Protein AF-A0A927PG85-F1 (afdb_monomer_lite)

Structure (mmCIF, N/CA/C/O backbone):
data_AF-A0A927PG85-F1
#
_entry.id   AF-A0A927PG85-F1
#
loop_
_atom_site.group_PDB
_atom_site.id
_atom_site.type_symbol
_atom_site.label_atom_id
_atom_site.label_alt_id
_atom_site.label_comp_id
_atom_s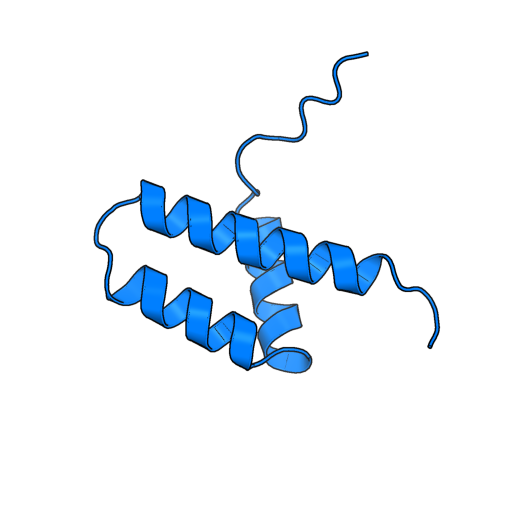ite.label_asym_id
_atom_site.label_entity_id
_atom_site.label_seq_id
_atom_site.pdbx_PDB_ins_code
_atom_site.Cartn_x
_atom_site.Cartn_y
_atom_site.Cartn_z
_atom_site.occupancy
_atom_site.B_iso_or_equiv
_atom_site.auth_seq_id
_atom_site.auth_comp_id
_atom_site.auth_asym_id
_atom_site.auth_atom_id
_atom_site.pdbx_PDB_model_num
ATOM 1 N N . MET A 1 1 ? -8.692 20.213 -20.268 1.00 38.06 1 MET A N 1
ATOM 2 C CA . MET A 1 1 ? -8.179 20.182 -18.886 1.00 38.06 1 MET A CA 1
ATOM 3 C C . MET A 1 1 ? -7.555 18.814 -18.704 1.00 38.06 1 MET A C 1
ATOM 5 O O . MET A 1 1 ? -8.277 17.834 -18.615 1.00 38.06 1 MET A O 1
ATOM 9 N N . HIS A 1 2 ? -6.236 18.722 -18.863 1.00 36.28 2 HIS A N 1
ATOM 10 C CA . HIS A 1 2 ? -5.524 17.471 -18.645 1.00 36.28 2 HIS A CA 1
ATOM 11 C C . HIS A 1 2 ? -5.335 17.324 -17.138 1.00 36.28 2 HIS A C 1
ATOM 13 O O . HIS A 1 2 ? -4.441 17.947 -16.574 1.00 36.28 2 HIS A O 1
ATOM 19 N N . ASP A 1 3 ? -6.176 16.518 -16.494 1.00 40.84 3 ASP A N 1
ATOM 20 C CA . ASP A 1 3 ? -5.861 15.927 -15.195 1.00 40.84 3 ASP A CA 1
ATOM 21 C C . ASP A 1 3 ? -4.691 14.955 -15.394 1.00 40.84 3 ASP A C 1
ATOM 23 O O . ASP A 1 3 ? -4.840 13.733 -15.425 1.00 40.84 3 ASP A O 1
ATOM 27 N N . THR A 1 4 ? -3.491 15.500 -15.596 1.00 46.53 4 THR A N 1
ATOM 28 C CA . THR A 1 4 ? -2.245 14.761 -15.414 1.00 46.53 4 THR A CA 1
ATOM 29 C C . THR A 1 4 ? -2.098 14.532 -13.921 1.00 46.53 4 THR A C 1
ATOM 31 O O . THR A 1 4 ? -1.349 15.232 -13.240 1.00 46.53 4 THR A O 1
ATOM 34 N N . LEU A 1 5 ? -2.863 13.568 -13.400 1.00 55.62 5 LEU A N 1
ATOM 35 C CA . LEU A 1 5 ? -2.588 12.970 -12.104 1.00 55.62 5 LEU A CA 1
ATOM 36 C C . LEU A 1 5 ? -1.095 12.620 -12.101 1.00 55.62 5 LEU A C 1
ATOM 38 O O . LEU A 1 5 ? -0.634 11.994 -13.062 1.00 55.62 5 LEU A O 1
ATOM 42 N N . PRO A 1 6 ? -0.325 13.051 -11.091 1.00 54.25 6 PRO A N 1
ATOM 43 C CA . PRO A 1 6 ? 1.109 12.820 -11.067 1.00 54.25 6 PRO A CA 1
ATOM 44 C C . PRO A 1 6 ? 1.388 11.329 -11.282 1.00 54.25 6 PRO A C 1
ATOM 46 O O . PRO A 1 6 ? 0.888 10.469 -10.557 1.00 54.25 6 PRO A O 1
ATOM 49 N N . THR A 1 7 ? 2.159 11.024 -12.330 1.00 65.38 7 THR A N 1
ATOM 50 C CA . THR A 1 7 ? 2.452 9.662 -12.811 1.00 65.38 7 THR A CA 1
ATOM 51 C C . THR A 1 7 ? 3.100 8.778 -11.739 1.00 65.38 7 THR A C 1
ATOM 53 O O . THR A 1 7 ? 3.068 7.552 -11.851 1.00 65.38 7 THR A O 1
ATOM 56 N N . ALA A 1 8 ? 3.645 9.384 -10.681 1.00 68.06 8 ALA A N 1
ATOM 57 C CA . ALA A 1 8 ? 4.178 8.714 -9.507 1.00 68.06 8 ALA A CA 1
ATOM 58 C C . ALA A 1 8 ? 3.572 9.316 -8.222 1.00 68.06 8 ALA A C 1
ATOM 60 O O . ALA A 1 8 ? 3.487 10.541 -8.115 1.00 68.06 8 ALA A O 1
ATOM 61 N N . PRO A 1 9 ? 3.173 8.481 -7.247 1.00 78.81 9 PRO A N 1
ATOM 62 C CA . PRO A 1 9 ? 2.707 8.949 -5.954 1.00 78.81 9 PRO A CA 1
ATOM 63 C C . PRO A 1 9 ? 3.848 9.643 -5.215 1.00 78.81 9 PRO A C 1
ATOM 65 O O . PRO A 1 9 ? 5.007 9.222 -5.270 1.00 78.81 9 PRO A O 1
ATOM 68 N N . SER A 1 10 ? 3.520 10.712 -4.502 1.00 85.25 10 SER A N 1
ATOM 69 C CA . SER A 1 10 ? 4.472 11.386 -3.630 1.00 85.25 10 SER A CA 1
ATOM 70 C C . SER A 1 10 ? 4.875 10.480 -2.464 1.00 85.25 10 SER A C 1
ATOM 72 O O . SER A 1 10 ? 4.124 9.608 -2.022 1.00 85.25 10 SER A O 1
ATOM 74 N N . ARG A 1 11 ? 6.057 10.732 -1.887 1.00 83.69 11 ARG A N 1
ATOM 75 C CA . ARG A 1 11 ? 6.513 10.020 -0.678 1.00 83.69 11 ARG A CA 1
ATOM 76 C C . ARG A 1 11 ? 5.524 10.146 0.483 1.00 83.69 11 ARG A C 1
ATOM 78 O O . ARG A 1 11 ? 5.430 9.234 1.297 1.00 83.69 11 ARG A O 1
ATOM 85 N N . TYR A 1 12 ? 4.810 11.270 0.559 1.00 86.62 12 TYR A N 1
ATOM 86 C CA . TYR A 1 12 ? 3.773 11.488 1.561 1.00 86.62 12 TYR A CA 1
ATOM 87 C C . TYR A 1 12 ? 2.599 10.527 1.358 1.00 86.62 12 TYR A C 1
ATOM 89 O O . TYR A 1 12 ? 2.238 9.819 2.288 1.00 86.62 12 TYR A O 1
ATOM 97 N N . GLU A 1 13 ? 2.073 10.421 0.137 1.00 87.56 13 GLU A N 1
ATOM 98 C CA . GLU A 1 13 ? 0.967 9.507 -0.175 1.00 87.56 13 GLU A CA 1
ATOM 99 C C . GLU A 1 13 ? 1.339 8.045 0.048 1.00 87.56 13 GLU A C 1
ATOM 101 O O . GLU A 1 13 ? 0.549 7.297 0.613 1.00 87.56 13 GLU A O 1
ATOM 106 N N . VAL A 1 14 ? 2.556 7.642 -0.332 1.00 88.06 14 VAL A N 1
ATOM 107 C CA . VAL A 1 14 ? 3.046 6.282 -0.063 1.00 88.06 14 VAL A CA 1
ATOM 108 C C . VAL A 1 14 ? 3.116 6.025 1.440 1.00 88.06 14 VAL A C 1
ATOM 110 O O . VAL A 1 14 ? 2.671 4.981 1.907 1.00 88.06 14 VAL A O 1
ATOM 113 N N . ARG A 1 15 ? 3.629 6.983 2.224 1.00 89.12 15 ARG A N 1
ATOM 114 C CA . ARG A 1 15 ? 3.686 6.859 3.686 1.00 89.12 15 ARG A CA 1
ATOM 115 C C . ARG A 1 15 ? 2.289 6.741 4.297 1.00 89.12 15 ARG A C 1
ATOM 117 O O . ARG A 1 15 ? 2.091 5.886 5.153 1.00 89.12 15 ARG A O 1
ATOM 124 N N . THR A 1 16 ? 1.342 7.569 3.872 1.00 89.94 16 THR A N 1
ATOM 125 C CA . THR A 1 16 ? -0.039 7.520 4.367 1.00 89.94 16 THR A CA 1
ATOM 126 C C . THR A 1 16 ? -0.713 6.203 3.990 1.00 89.94 16 THR A C 1
ATOM 128 O O . THR A 1 16 ? -1.328 5.574 4.843 1.00 89.94 16 THR A O 1
ATOM 131 N N . ALA A 1 17 ? -0.517 5.722 2.760 1.00 89.06 17 ALA A N 1
ATOM 132 C CA . ALA A 1 17 ? -1.056 4.440 2.318 1.00 89.06 17 ALA A CA 1
ATOM 133 C C . ALA A 1 17 ? -0.441 3.245 3.072 1.00 89.06 17 ALA A C 1
ATOM 135 O O . ALA A 1 17 ? -1.145 2.284 3.367 1.00 89.06 17 ALA A O 1
ATOM 136 N N . LEU A 1 18 ? 0.845 3.312 3.444 1.00 89.06 18 LEU A N 1
ATOM 137 C CA . LEU A 1 18 ? 1.490 2.307 4.300 1.00 89.06 18 LEU A CA 1
ATOM 138 C C . LEU A 1 18 ? 0.904 2.289 5.718 1.00 89.06 18 LEU A C 1
ATOM 140 O O . LEU A 1 18 ? 0.700 1.213 6.272 1.00 89.06 18 LEU A O 1
ATOM 144 N N . LEU A 1 19 ? 0.634 3.461 6.302 1.00 92.00 19 LEU A N 1
ATOM 145 C CA . LEU A 1 19 ? -0.014 3.563 7.615 1.00 92.00 19 LEU A CA 1
ATOM 146 C C . LEU A 1 19 ? -1.451 3.035 7.570 1.00 92.00 19 LEU A C 1
ATOM 148 O O . LEU A 1 19 ? -1.829 2.236 8.418 1.00 92.00 19 LEU A O 1
ATOM 152 N N . TRP A 1 20 ? -2.213 3.390 6.534 1.00 91.25 20 TRP A N 1
ATOM 153 C CA . TRP A 1 20 ? -3.545 2.829 6.319 1.00 91.25 20 TRP A CA 1
ATOM 154 C C . TRP A 1 20 ? -3.503 1.300 6.192 1.00 91.25 20 TRP A C 1
ATOM 156 O O . TRP A 1 20 ? -4.278 0.615 6.854 1.00 91.25 20 TRP A O 1
ATOM 166 N N . ALA A 1 21 ? -2.570 0.754 5.405 1.00 90.06 21 ALA A N 1
ATOM 167 C CA . ALA A 1 21 ? -2.434 -0.689 5.213 1.00 90.06 21 ALA A CA 1
ATOM 168 C C . ALA A 1 21 ? -2.034 -1.419 6.507 1.00 90.06 21 ALA A C 1
ATOM 170 O O . ALA A 1 21 ? -2.514 -2.517 6.771 1.00 90.06 21 ALA A O 1
ATOM 171 N N . LEU A 1 22 ? -1.205 -0.801 7.356 1.00 88.25 22 LEU A N 1
ATOM 172 C CA . LEU A 1 22 ? -0.885 -1.335 8.686 1.00 88.25 22 LEU A CA 1
ATOM 173 C C . LEU A 1 22 ? -2.131 -1.521 9.563 1.00 88.25 22 LEU A C 1
ATOM 175 O O . LEU A 1 22 ? -2.175 -2.462 10.354 1.00 88.25 22 LEU A O 1
ATOM 179 N N . GLU A 1 23 ? -3.115 -0.639 9.424 1.00 87.88 23 GLU A N 1
ATOM 180 C CA . GLU A 1 23 ? -4.322 -0.619 10.252 1.00 87.88 23 GLU A CA 1
ATOM 181 C C . GLU A 1 23 ? -5.491 -1.408 9.636 1.00 87.88 23 GLU A C 1
ATOM 183 O O . GLU A 1 23 ? -6.255 -2.030 10.373 1.00 87.88 23 GLU A O 1
ATOM 188 N N . HIS A 1 24 ? -5.621 -1.420 8.305 1.00 84.56 24 HIS A N 1
ATOM 189 C CA . HIS A 1 24 ? -6.834 -1.878 7.611 1.00 84.56 24 HIS A CA 1
ATOM 190 C C . HIS A 1 24 ? -6.594 -2.993 6.585 1.00 84.56 24 HIS A C 1
ATOM 192 O O . HIS A 1 24 ? -7.522 -3.738 6.277 1.00 84.56 24 HIS A O 1
ATOM 198 N N . ASP A 1 25 ? -5.380 -3.127 6.039 1.00 84.31 25 ASP A N 1
ATOM 199 C CA . ASP A 1 25 ? -5.105 -4.040 4.922 1.00 84.31 25 ASP A CA 1
ATOM 200 C C . ASP A 1 25 ? -3.677 -4.597 4.978 1.00 84.31 25 ASP A C 1
ATOM 202 O O . ASP A 1 25 ? -2.747 -4.169 4.282 1.00 84.31 25 ASP A O 1
ATOM 206 N N . ARG A 1 26 ? -3.505 -5.586 5.860 1.00 87.69 26 ARG A N 1
ATOM 207 C CA . ARG A 1 26 ? -2.218 -6.249 6.091 1.00 87.69 26 ARG A CA 1
ATOM 208 C C . ARG A 1 26 ? -1.704 -6.978 4.847 1.00 87.69 26 ARG A C 1
ATOM 210 O O . ARG A 1 26 ? -0.488 -7.077 4.676 1.00 87.69 26 ARG A O 1
ATOM 217 N N . ASP A 1 27 ? -2.596 -7.456 3.986 1.00 87.31 27 ASP A N 1
ATOM 218 C CA . ASP A 1 27 ? -2.226 -8.170 2.763 1.00 87.31 27 ASP A CA 1
ATOM 219 C C . ASP A 1 27 ? -1.578 -7.218 1.755 1.00 87.31 27 ASP A C 1
ATOM 221 O O . ASP A 1 27 ? -0.503 -7.516 1.230 1.00 87.31 27 ASP A O 1
ATOM 225 N N . ALA A 1 28 ? -2.141 -6.016 1.585 1.00 85.38 28 ALA A N 1
ATOM 226 C CA . ALA A 1 28 ? -1.537 -4.969 0.762 1.00 85.38 28 ALA A CA 1
ATOM 227 C C . ALA A 1 28 ? -0.131 -4.572 1.252 1.00 85.38 28 ALA A C 1
ATOM 229 O O . ALA A 1 28 ? 0.764 -4.291 0.448 1.00 85.38 28 ALA A O 1
ATOM 230 N N . LEU A 1 29 ? 0.094 -4.581 2.571 1.00 87.94 29 LEU A N 1
ATOM 231 C CA . LEU A 1 29 ? 1.408 -4.309 3.156 1.00 87.94 29 LEU A CA 1
ATOM 232 C C . LEU A 1 29 ? 2.419 -5.430 2.865 1.00 87.94 29 LEU A C 1
ATOM 234 O O . LEU A 1 29 ? 3.583 -5.149 2.564 1.00 87.94 29 LEU A O 1
ATOM 238 N N . LEU A 1 30 ? 2.002 -6.695 2.965 1.00 88.94 30 LEU A N 1
ATOM 239 C CA . LEU A 1 30 ? 2.869 -7.841 2.684 1.00 88.94 30 LEU A CA 1
ATOM 240 C C . LEU A 1 30 ? 3.256 -7.900 1.202 1.00 88.94 30 LEU A C 1
ATOM 242 O O . LEU A 1 30 ? 4.439 -8.050 0.902 1.00 88.94 30 LEU A O 1
ATOM 246 N N . GLU A 1 31 ? 2.310 -7.686 0.287 1.00 87.00 31 GLU A N 1
ATOM 247 C CA . GLU A 1 31 ? 2.561 -7.654 -1.161 1.00 87.00 31 GLU A CA 1
ATOM 248 C C . GLU A 1 31 ? 3.546 -6.535 -1.557 1.00 87.00 31 GLU A C 1
ATOM 250 O O . GLU A 1 31 ? 4.496 -6.753 -2.324 1.00 87.00 31 GLU A O 1
ATOM 255 N N . HIS A 1 32 ? 3.382 -5.339 -0.974 1.00 86.56 32 HIS A N 1
ATOM 256 C CA . HIS A 1 32 ? 4.312 -4.220 -1.160 1.00 86.56 32 HIS A CA 1
ATOM 257 C C . HIS A 1 32 ? 5.722 -4.569 -0.667 1.00 86.56 32 HIS A C 1
ATOM 259 O O . HIS A 1 32 ? 6.722 -4.335 -1.360 1.00 86.56 32 HIS A O 1
ATOM 265 N N . ARG A 1 33 ? 5.817 -5.196 0.509 1.00 86.44 33 ARG A N 1
ATOM 266 C CA . ARG A 1 33 ? 7.093 -5.605 1.100 1.00 86.44 33 ARG A CA 1
ATOM 267 C C . ARG A 1 33 ? 7.783 -6.695 0.286 1.00 86.44 33 ARG A C 1
ATOM 269 O O . ARG A 1 33 ? 8.985 -6.595 0.058 1.00 86.44 33 ARG A O 1
ATOM 276 N N . GLU A 1 34 ? 7.058 -7.704 -0.185 1.00 87.62 34 GLU A N 1
ATOM 277 C CA . GLU A 1 34 ? 7.630 -8.751 -1.037 1.00 87.62 34 GLU A CA 1
ATOM 278 C C . GLU A 1 34 ? 8.197 -8.170 -2.333 1.00 87.62 34 GLU A C 1
ATOM 280 O O . GLU A 1 34 ? 9.324 -8.488 -2.720 1.00 87.62 34 GLU A O 1
ATOM 285 N N . THR A 1 35 ? 7.458 -7.260 -2.967 1.00 84.00 35 THR A N 1
ATOM 286 C CA . THR A 1 35 ? 7.881 -6.630 -4.220 1.00 84.00 35 THR A CA 1
ATOM 287 C C . THR A 1 35 ? 9.129 -5.767 -4.026 1.00 84.00 35 THR A C 1
ATOM 289 O O . THR A 1 35 ? 10.068 -5.848 -4.822 1.00 84.00 35 THR A O 1
ATOM 292 N N . THR A 1 36 ? 9.176 -4.979 -2.947 1.00 82.44 36 THR A N 1
ATOM 293 C CA . THR A 1 36 ? 10.315 -4.098 -2.637 1.00 82.44 36 THR A CA 1
ATOM 294 C C . THR A 1 36 ? 11.545 -4.839 -2.116 1.00 82.44 36 THR A C 1
ATOM 296 O O . THR A 1 36 ? 12.658 -4.357 -2.309 1.00 82.44 36 THR A O 1
ATOM 299 N N . GLN A 1 37 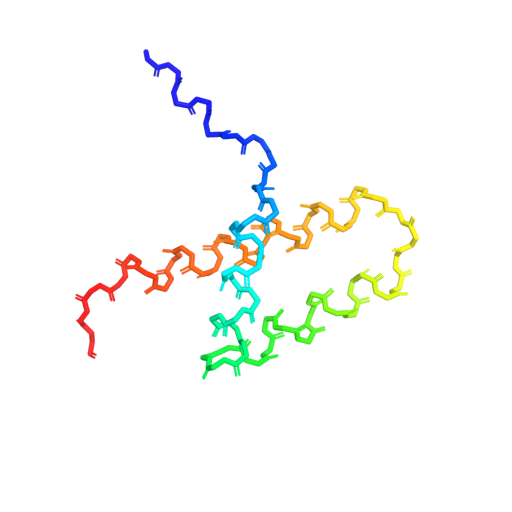? 11.378 -6.009 -1.494 1.00 81.62 37 GLN A N 1
ATOM 300 C CA . GLN A 1 37 ? 12.496 -6.849 -1.053 1.00 81.62 37 GLN A CA 1
ATOM 301 C C . GLN A 1 37 ? 13.076 -7.719 -2.170 1.00 81.62 37 GLN A C 1
ATOM 303 O O . GLN A 1 37 ? 14.282 -7.950 -2.189 1.00 81.62 37 GLN A O 1
ATOM 308 N N . ARG A 1 38 ? 12.242 -8.214 -3.094 1.00 74.94 38 ARG A N 1
ATOM 309 C CA . ARG A 1 38 ? 12.696 -9.084 -4.193 1.00 74.94 38 ARG A CA 1
ATOM 310 C C . ARG A 1 38 ? 13.237 -8.315 -5.394 1.00 74.94 38 ARG A C 1
ATOM 312 O O . ARG A 1 38 ? 13.988 -8.884 -6.180 1.00 74.94 38 ARG A O 1
ATOM 319 N N . SER A 1 39 ? 12.875 -7.042 -5.545 1.00 64.69 39 SER A N 1
ATOM 320 C CA . SER A 1 39 ? 13.257 -6.242 -6.709 1.00 64.69 39 SER A CA 1
ATOM 321 C C . SER A 1 39 ? 14.220 -5.124 -6.323 1.00 64.69 39 SER A C 1
ATOM 323 O O . SER A 1 39 ? 13.837 -4.169 -5.655 1.00 64.69 39 SER A O 1
ATOM 325 N N . SER A 1 40 ? 15.455 -5.182 -6.825 1.00 63.91 40 SER A N 1
ATOM 326 C CA . SER A 1 40 ? 16.412 -4.062 -6.759 1.00 63.91 40 SER A CA 1
ATOM 327 C C . SER A 1 40 ? 16.085 -2.923 -7.739 1.00 63.91 40 SER A C 1
ATOM 329 O O . SER A 1 40 ? 16.787 -1.917 -7.782 1.00 63.91 40 SER A O 1
ATOM 331 N N . TRP A 1 41 ? 15.026 -3.078 -8.540 1.00 72.81 41 TRP A N 1
ATOM 332 C CA . TRP A 1 41 ? 14.671 -2.180 -9.634 1.00 72.81 41 TRP A CA 1
ATOM 333 C C . TRP A 1 41 ? 13.669 -1.118 -9.174 1.00 72.81 41 TRP A C 1
ATOM 335 O O . TRP A 1 41 ? 12.550 -1.436 -8.762 1.00 72.81 41 TRP A O 1
ATOM 345 N N . GLU A 1 42 ? 14.036 0.157 -9.327 1.00 72.00 42 GLU A N 1
ATOM 346 C CA . GLU A 1 42 ? 13.190 1.308 -8.972 1.00 72.00 42 GLU A CA 1
ATOM 347 C C . GLU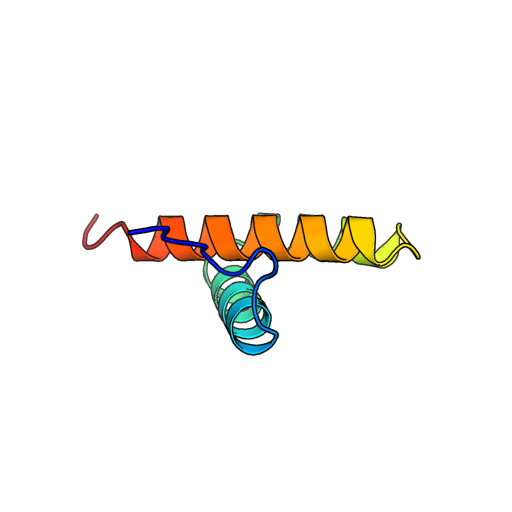 A 1 42 ? 11.821 1.287 -9.674 1.00 72.00 42 GLU A C 1
ATOM 349 O O . GLU A 1 42 ? 10.819 1.695 -9.088 1.00 72.00 42 GLU A O 1
ATOM 354 N N . ALA A 1 43 ? 11.743 0.739 -10.891 1.00 74.25 43 ALA A N 1
ATOM 355 C CA . ALA A 1 43 ? 10.490 0.609 -11.635 1.00 74.25 43 ALA A CA 1
ATOM 356 C C . ALA A 1 43 ? 9.476 -0.332 -10.954 1.00 74.25 43 ALA A C 1
ATOM 358 O O . ALA A 1 43 ? 8.283 -0.023 -10.907 1.00 74.25 43 ALA A O 1
ATOM 359 N N . ALA A 1 44 ? 9.939 -1.453 -10.389 1.00 76.06 44 ALA A N 1
ATOM 360 C CA . ALA A 1 44 ? 9.086 -2.393 -9.660 1.00 76.06 44 ALA A CA 1
ATOM 361 C C . ALA A 1 44 ? 8.601 -1.780 -8.338 1.00 76.06 44 ALA A C 1
ATOM 363 O O . ALA A 1 44 ? 7.426 -1.893 -7.988 1.00 76.06 44 ALA A O 1
ATOM 364 N N . ARG A 1 45 ? 9.479 -1.032 -7.658 1.00 79.44 45 ARG A N 1
ATOM 365 C CA . ARG A 1 45 ? 9.130 -0.268 -6.454 1.00 79.44 45 ARG A CA 1
ATOM 366 C C . ARG A 1 45 ? 8.072 0.799 -6.740 1.00 79.44 45 ARG A C 1
ATOM 368 O O . ARG A 1 45 ? 7.054 0.838 -6.060 1.00 79.44 45 ARG A O 1
ATOM 375 N N . GLY A 1 46 ? 8.239 1.576 -7.810 1.00 82.56 46 GLY A N 1
ATOM 376 C CA . GLY A 1 46 ? 7.252 2.575 -8.227 1.00 82.56 46 GLY A CA 1
ATOM 377 C C . GLY A 1 46 ? 5.917 1.979 -8.699 1.00 82.56 46 GLY A C 1
ATOM 378 O O . GLY A 1 46 ? 4.878 2.638 -8.625 1.00 82.56 46 GLY A O 1
ATOM 379 N N . ALA A 1 47 ? 5.898 0.736 -9.190 1.00 83.88 47 ALA A N 1
ATOM 380 C CA . ALA A 1 47 ? 4.656 0.017 -9.477 1.00 83.88 47 ALA A CA 1
ATOM 381 C C . ALA A 1 47 ? 3.936 -0.420 -8.190 1.00 83.88 47 ALA A C 1
ATOM 383 O O . ALA A 1 47 ? 2.733 -0.183 -8.074 1.00 83.88 47 ALA A O 1
ATOM 384 N N . ALA A 1 48 ? 4.669 -0.968 -7.214 1.00 85.62 48 ALA A N 1
ATOM 385 C CA . ALA A 1 48 ? 4.124 -1.348 -5.910 1.00 85.62 48 ALA A CA 1
ATOM 386 C C . ALA A 1 48 ? 3.580 -0.135 -5.137 1.00 85.62 48 ALA A C 1
ATOM 388 O O . ALA A 1 48 ? 2.459 -0.176 -4.634 1.00 85.62 48 ALA A O 1
ATOM 389 N N . ASP A 1 49 ? 4.322 0.976 -5.118 1.00 87.00 49 ASP A N 1
ATOM 390 C CA . ASP A 1 49 ? 3.900 2.228 -4.480 1.00 87.00 49 ASP A CA 1
ATOM 391 C C . ASP A 1 49 ? 2.592 2.758 -5.093 1.00 87.00 49 ASP A C 1
ATOM 393 O O . ASP A 1 49 ? 1.664 3.145 -4.382 1.00 87.00 49 ASP A O 1
ATOM 397 N N . ARG A 1 50 ? 2.474 2.727 -6.429 1.00 87.31 50 ARG A N 1
ATOM 398 C CA . ARG A 1 50 ? 1.239 3.114 -7.133 1.00 87.31 50 ARG A CA 1
ATOM 399 C C . ARG A 1 50 ? 0.069 2.205 -6.803 1.00 87.31 50 ARG A C 1
ATOM 401 O O . ARG A 1 50 ? -1.046 2.702 -6.660 1.00 87.31 50 ARG A O 1
ATOM 408 N N . HIS A 1 51 ? 0.301 0.897 -6.735 1.00 87.38 51 HIS A N 1
ATOM 409 C CA . HIS A 1 51 ? -0.744 -0.059 -6.394 1.00 87.38 51 HIS A CA 1
ATOM 410 C C . HIS A 1 51 ? -1.276 0.203 -4.980 1.00 87.38 51 HIS A C 1
ATOM 412 O O . HIS A 1 51 ? -2.483 0.371 -4.802 1.00 87.38 51 HIS A O 1
ATOM 418 N N . LEU A 1 52 ? -0.369 0.360 -4.012 1.00 88.62 52 LEU A N 1
ATOM 419 C CA . LEU A 1 52 ? -0.707 0.639 -2.620 1.00 88.62 52 LEU A CA 1
ATOM 420 C C . LEU A 1 52 ? -1.509 1.942 -2.473 1.00 88.62 52 LEU A C 1
ATOM 422 O O . LEU A 1 52 ? -2.563 1.957 -1.841 1.00 88.62 52 LEU A O 1
ATOM 426 N N . VAL A 1 53 ? -1.065 3.025 -3.120 1.00 88.69 53 VAL A N 1
ATOM 427 C CA . VAL A 1 53 ? -1.762 4.322 -3.064 1.00 88.69 53 VAL A CA 1
ATOM 428 C C . VAL A 1 53 ? -3.133 4.269 -3.738 1.00 88.69 53 VAL A C 1
ATOM 430 O O . VAL A 1 53 ? -4.079 4.868 -3.235 1.00 88.69 53 VAL A O 1
ATOM 433 N N . ARG A 1 54 ? -3.285 3.540 -4.852 1.00 88.19 54 ARG A N 1
ATOM 434 C CA . ARG A 1 54 ? -4.600 3.356 -5.493 1.00 88.19 54 ARG A CA 1
ATOM 435 C C . ARG A 1 54 ? -5.578 2.632 -4.577 1.00 88.19 54 ARG A C 1
ATOM 437 O O . ARG A 1 54 ? -6.739 3.021 -4.521 1.00 88.19 54 ARG A O 1
ATOM 444 N N . ARG A 1 55 ? -5.106 1.611 -3.866 1.00 87.50 55 ARG A N 1
ATOM 445 C CA . ARG A 1 55 ? -5.921 0.825 -2.940 1.00 87.50 55 ARG A CA 1
ATOM 446 C C . ARG A 1 55 ? -6.352 1.640 -1.724 1.00 87.50 55 ARG A C 1
ATOM 448 O O . ARG A 1 55 ? -7.534 1.660 -1.402 1.00 87.50 55 ARG A O 1
ATOM 455 N N . TRP A 1 56 ? -5.424 2.399 -1.144 1.00 88.81 56 TRP A N 1
ATOM 456 C CA . TRP A 1 56 ? -5.733 3.359 -0.085 1.00 88.81 56 TRP A CA 1
ATOM 457 C C . TRP A 1 56 ? -6.783 4.387 -0.536 1.00 88.81 56 TRP A C 1
ATOM 459 O O . TRP A 1 56 ? -7.802 4.555 0.126 1.00 88.81 56 TRP A O 1
ATOM 469 N N . ARG A 1 57 ? -6.600 5.013 -1.706 1.00 85.50 57 ARG A N 1
ATOM 470 C CA . ARG A 1 57 ? -7.580 5.972 -2.242 1.00 85.50 57 ARG A CA 1
ATOM 471 C C . ARG A 1 57 ? -8.947 5.344 -2.511 1.00 85.50 57 ARG A C 1
ATOM 473 O O . ARG A 1 57 ? -9.953 6.011 -2.322 1.00 85.50 57 ARG A O 1
ATOM 480 N N . ALA A 1 58 ? -8.996 4.088 -2.955 1.00 84.06 58 ALA A N 1
ATOM 481 C CA . ALA A 1 58 ? -10.258 3.376 -3.147 1.00 84.06 58 ALA A CA 1
ATOM 482 C C . ALA A 1 58 ? -10.986 3.125 -1.816 1.00 84.06 58 ALA A C 1
ATOM 484 O O . ALA A 1 58 ? -12.209 3.187 -1.787 1.00 84.06 58 ALA A O 1
ATOM 485 N N . SER A 1 59 ? -10.247 2.894 -0.726 1.00 80.19 59 SER A N 1
ATOM 486 C CA . SER A 1 59 ? -10.817 2.782 0.622 1.00 80.19 59 SER A CA 1
ATOM 487 C C . SER A 1 59 ? -11.326 4.116 1.164 1.00 80.19 59 SER A C 1
ATOM 489 O O . SER A 1 59 ? -12.331 4.127 1.863 1.00 80.19 59 SER A O 1
ATOM 491 N N . ASP A 1 60 ? -10.649 5.224 0.859 1.00 71.88 60 ASP A N 1
ATOM 492 C CA . AS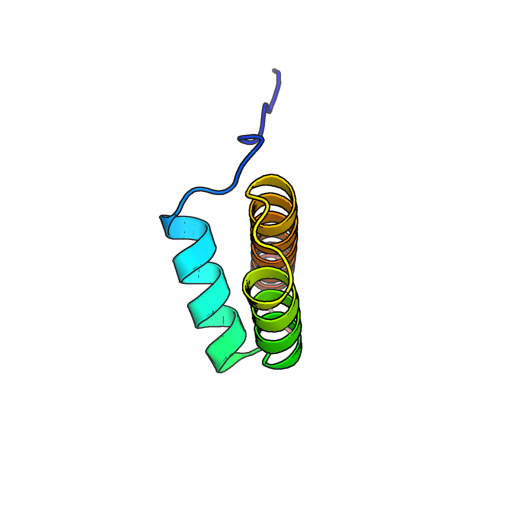P A 1 60 ? -11.061 6.572 1.281 1.00 71.88 60 ASP A CA 1
ATOM 493 C C . ASP A 1 60 ? -12.288 7.072 0.491 1.00 71.88 60 ASP A C 1
ATOM 495 O O . ASP A 1 60 ? -13.088 7.868 0.977 1.00 71.88 60 ASP A O 1
ATOM 499 N N . LEU A 1 61 ? -12.489 6.549 -0.726 1.00 62.59 61 LEU A N 1
ATOM 500 C CA . LEU A 1 61 ? -13.645 6.857 -1.572 1.00 62.59 61 LEU A CA 1
ATOM 501 C C . LEU A 1 61 ? -14.933 6.113 -1.174 1.00 62.59 61 LEU A C 1
ATOM 503 O O . LEU A 1 61 ? -15.960 6.322 -1.822 1.00 62.59 61 LEU A O 1
ATOM 507 N N . VAL A 1 62 ? -14.898 5.259 -0.144 1.00 55.16 62 VAL A N 1
ATOM 508 C CA . VAL A 1 62 ? -16.091 4.631 0.446 1.00 55.16 62 VAL A CA 1
ATOM 509 C C . VAL A 1 62 ? -16.434 5.343 1.762 1.00 55.16 62 VAL A C 1
ATOM 511 O O . VAL A 1 62 ? -16.070 4.868 2.837 1.00 55.16 62 VAL A O 1
ATOM 514 N N . PRO A 1 63 ? -17.141 6.490 1.728 1.00 43.00 63 PRO A N 1
ATOM 515 C CA . PRO A 1 63 ? -17.703 7.070 2.935 1.00 43.00 63 PRO A CA 1
ATOM 516 C C . PRO A 1 63 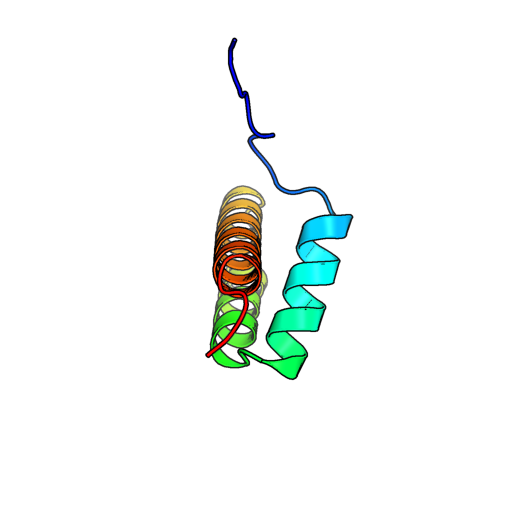? -18.963 6.283 3.326 1.00 43.00 63 PRO A C 1
ATOM 518 O O . PRO A 1 63 ? -20.038 6.504 2.773 1.00 43.00 63 PRO A O 1
ATOM 521 N N . GLY A 1 64 ? -18.827 5.379 4.297 1.00 53.38 64 GLY A N 1
ATOM 522 C CA . GLY A 1 64 ? -19.955 4.782 5.024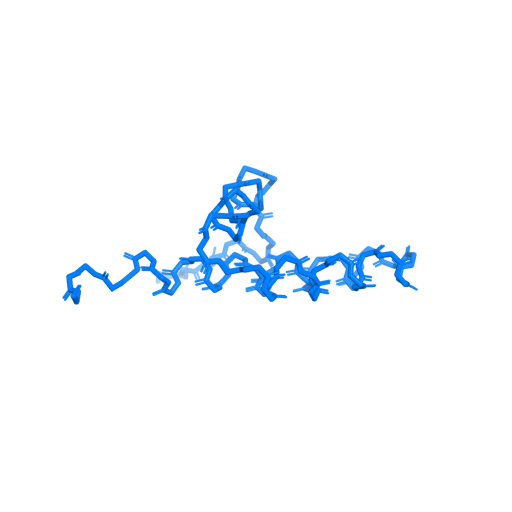 1.00 53.38 64 GLY A CA 1
ATOM 523 C C . GLY A 1 64 ? -20.450 3.434 4.498 1.00 53.38 64 GLY A C 1
ATOM 524 O O . GLY A 1 64 ? -21.420 3.374 3.744 1.00 53.38 64 GLY A O 1
ATOM 525 N N . ALA A 1 65 ? -19.844 2.355 4.991 1.00 41.97 65 ALA A N 1
ATOM 526 C CA . ALA A 1 65 ? -20.496 1.053 5.121 1.00 41.97 65 ALA A CA 1
ATOM 527 C C . ALA A 1 65 ? -20.578 0.692 6.608 1.00 41.97 65 ALA A C 1
ATOM 529 O O . ALA A 1 65 ? -19.580 0.960 7.316 1.00 41.97 65 ALA A O 1
#

Secondary structure (DSSP, 8-state):
------SS--HHHHHHHHHHHHHH-HHHHHHHHHHHHH---HHHHHHHHHHHHHHHHHHHT----

Radius of gyration: 12.53 Å; chains: 1; bounding box: 37×29×29 Å

Organism: NCBI:txid2708133

Foldseek 3Di:
DDPPPPPFDDPVLLVVLLVCCVPPNVPLNVVLVVQVVVDPDVVSNRVSSVVSSVVVVVVVVDDDD

pLDDT: mean 77.46, std 15.15, range [36.28, 92.0]

Sequence (65 aa):
MHDTLPTAPSRYEVRTALLWALEHDRDALLEHRETTQRSSWEAARGAADRHLVRRWRASDLVPGA